Protein AF-A0A7J2M6Y2-F1 (afdb_monomer_lite)

Secondary structure (DSSP, 8-state):
---------------PPP--------------------EEEEEETTEEEEEETT-EE---BTSB--EE--------TT-----------S------SSEEPBBPPP--SS-----------GGGGSSS-SSS--

Structure (mmCIF, N/CA/C/O backbone):
data_AF-A0A7J2M6Y2-F1
#
_entry.id   AF-A0A7J2M6Y2-F1
#
loop_
_atom_site.group_PDB
_atom_site.id
_atom_site.type_symbol
_atom_site.label_atom_id
_atom_site.label_alt_id
_atom_site.label_comp_id
_atom_site.label_asym_id
_atom_site.label_entity_id
_atom_site.label_seq_id
_atom_site.pdbx_PDB_ins_code
_atom_site.Cartn_x
_atom_site.Cartn_y
_atom_site.Cartn_z
_atom_site.occupancy
_atom_site.B_iso_or_equiv
_atom_site.auth_seq_id
_atom_site.auth_comp_id
_atom_site.auth_asym_id
_atom_site.auth_atom_id
_atom_site.pdbx_PDB_model_num
ATOM 1 N N . MET A 1 1 ? -56.646 -1.899 -30.830 1.00 34.09 1 MET A N 1
ATOM 2 C CA . MET A 1 1 ? -55.886 -0.633 -30.746 1.00 34.09 1 MET A CA 1
ATOM 3 C C . MET A 1 1 ? -56.532 0.265 -29.704 1.00 34.09 1 MET A C 1
ATOM 5 O O . MET A 1 1 ? -57.728 0.481 -29.787 1.00 34.09 1 MET A O 1
ATOM 9 N N . LYS A 1 2 ? -55.696 0.769 -28.788 1.00 35.31 2 LYS A N 1
ATOM 10 C CA . LYS A 1 2 ? -55.859 1.962 -27.937 1.00 35.31 2 LYS A CA 1
ATOM 11 C C . LYS A 1 2 ? -56.952 1.942 -26.853 1.00 35.31 2 LYS A C 1
ATOM 13 O O . LYS A 1 2 ? -58.038 2.483 -26.984 1.00 35.31 2 LYS A O 1
ATOM 18 N N . LEU A 1 3 ? -56.513 1.334 -25.754 1.00 28.14 3 LEU A N 1
ATOM 19 C CA . LEU A 1 3 ? -56.784 1.595 -24.343 1.00 28.14 3 LEU A CA 1
ATOM 20 C C . LEU A 1 3 ? -57.121 3.070 -24.020 1.00 28.14 3 LEU A C 1
ATOM 22 O O . LEU A 1 3 ? -56.313 3.959 -24.286 1.00 28.14 3 LEU A O 1
ATOM 26 N N . GLN A 1 4 ? -58.266 3.305 -23.375 1.00 39.88 4 GLN A N 1
ATOM 27 C CA . GLN A 1 4 ? -58.524 4.506 -22.577 1.00 39.88 4 GLN A CA 1
ATOM 28 C C . GLN A 1 4 ? -58.636 4.080 -21.111 1.00 39.88 4 GLN A C 1
ATOM 30 O O . GLN A 1 4 ? -59.573 3.382 -20.732 1.00 39.88 4 GLN A O 1
ATOM 35 N N . VAL A 1 5 ? -57.649 4.466 -20.301 1.00 45.03 5 VAL A N 1
ATOM 36 C CA . VAL A 1 5 ? -57.695 4.337 -18.841 1.00 45.03 5 VAL A CA 1
ATOM 37 C C . VAL A 1 5 ? -58.275 5.636 -18.297 1.00 45.03 5 VAL A C 1
ATOM 39 O O . VAL A 1 5 ? -57.648 6.687 -18.398 1.00 45.03 5 VAL A O 1
ATOM 42 N N . VAL A 1 6 ? -59.479 5.564 -17.737 1.00 39.03 6 VAL A N 1
ATOM 43 C CA . VAL A 1 6 ? -60.025 6.611 -16.870 1.00 39.03 6 VAL A CA 1
ATOM 44 C C . VAL A 1 6 ? -59.687 6.200 -15.440 1.00 39.03 6 VAL A C 1
ATOM 46 O O . VAL A 1 6 ? -60.214 5.215 -14.929 1.00 39.03 6 VAL A O 1
ATOM 49 N N . CYS A 1 7 ? -58.754 6.924 -14.821 1.00 35.31 7 CYS A N 1
ATOM 50 C CA . CYS A 1 7 ? -58.378 6.750 -13.422 1.00 35.31 7 CYS A CA 1
ATOM 51 C C . CYS A 1 7 ? -59.540 7.177 -12.517 1.00 35.31 7 CYS A C 1
ATOM 53 O O . CYS A 1 7 ? -59.753 8.368 -12.296 1.00 35.31 7 CYS A O 1
ATOM 55 N N . VAL A 1 8 ? -60.281 6.209 -11.977 1.00 44.09 8 VAL A N 1
ATOM 56 C CA . VAL A 1 8 ? -61.175 6.447 -10.840 1.00 44.09 8 VAL A CA 1
ATOM 57 C C . VAL A 1 8 ? -60.341 6.326 -9.570 1.00 44.09 8 VAL A C 1
ATOM 59 O O . VAL A 1 8 ? -59.783 5.273 -9.270 1.00 44.09 8 VAL A O 1
ATOM 62 N N . MET A 1 9 ? -60.229 7.443 -8.857 1.00 44.22 9 MET A N 1
ATOM 63 C CA . MET A 1 9 ? -59.549 7.549 -7.573 1.00 44.22 9 MET A CA 1
ATOM 64 C C . MET A 1 9 ? -60.197 6.626 -6.538 1.00 44.22 9 MET A C 1
ATOM 66 O O . MET A 1 9 ? -61.344 6.846 -6.152 1.00 44.22 9 MET A O 1
ATOM 70 N N . LEU A 1 10 ? -59.446 5.644 -6.037 1.00 36.41 10 LEU A N 1
ATOM 71 C CA . LEU A 1 10 ? -59.743 5.017 -4.752 1.00 36.41 10 LEU A CA 1
ATOM 72 C C . LEU A 1 10 ? -58.847 5.650 -3.686 1.00 36.41 10 LEU A C 1
ATOM 74 O O . LEU A 1 10 ? -57.687 5.287 -3.507 1.00 36.41 10 LEU A O 1
ATOM 78 N N . LEU A 1 11 ? -59.428 6.621 -2.981 1.00 41.16 11 LEU A N 1
ATOM 79 C CA . LEU A 1 11 ? -59.019 7.006 -1.637 1.00 41.16 11 LEU A CA 1
ATOM 80 C C . LEU A 1 11 ? -59.188 5.782 -0.730 1.00 41.16 11 LEU A C 1
ATOM 82 O O . LEU A 1 11 ? -60.306 5.457 -0.336 1.00 41.16 11 LEU A O 1
ATOM 86 N N . LEU A 1 12 ? -58.088 5.109 -0.397 1.00 38.66 12 LEU A N 1
ATOM 87 C CA . LEU A 1 12 ? -58.061 4.181 0.728 1.00 38.66 12 LEU A CA 1
ATOM 88 C C . LEU A 1 12 ? -57.308 4.828 1.883 1.00 38.66 12 LEU A C 1
ATOM 90 O O . LEU A 1 12 ? -56.090 4.991 1.883 1.00 38.66 12 LEU A O 1
ATOM 94 N N . VAL A 1 13 ? -58.125 5.242 2.844 1.00 44.78 13 VAL A N 1
ATOM 95 C CA . VAL A 1 13 ? -57.770 5.643 4.198 1.00 44.78 13 VAL A CA 1
ATOM 96 C C . VAL A 1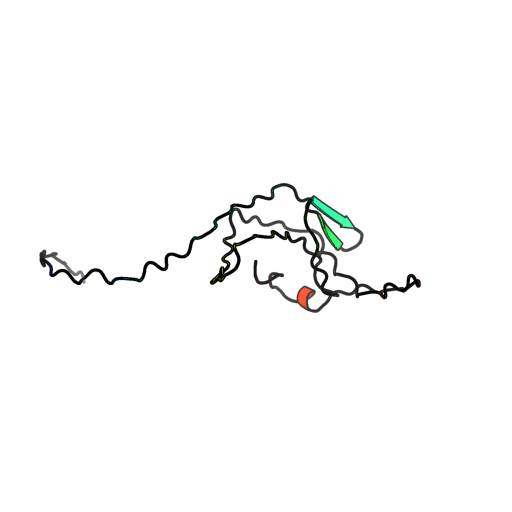 13 ? -57.191 4.422 4.934 1.00 44.78 13 VAL A C 1
ATOM 98 O O . VAL A 1 13 ? -57.573 3.286 4.660 1.00 44.78 13 VAL A O 1
ATOM 101 N N . SER A 1 14 ? -56.233 4.683 5.819 1.00 46.22 14 SER A N 1
ATOM 102 C CA . SER A 1 14 ? -55.277 3.755 6.440 1.00 46.22 14 SER A CA 1
ATOM 103 C C . SER A 1 14 ? -55.871 2.613 7.287 1.00 46.22 14 SER A C 1
ATOM 105 O O . SER A 1 14 ? -57.049 2.609 7.642 1.00 46.22 14 SER A O 1
ATOM 107 N N . PRO A 1 15 ? -55.004 1.680 7.719 1.00 42.06 15 PRO A N 1
ATOM 108 C CA . PRO A 1 15 ? -54.644 1.742 9.132 1.00 42.06 15 PRO A CA 1
ATOM 109 C C . PRO A 1 15 ? -53.131 1.780 9.358 1.00 42.06 15 PRO A C 1
ATOM 111 O O . PRO A 1 15 ? -52.332 1.213 8.617 1.00 42.06 15 PRO A O 1
ATOM 114 N N . VAL A 1 16 ? -52.767 2.492 10.421 1.00 52.88 16 VAL A N 1
ATOM 115 C CA . VAL A 1 16 ? -51.444 2.532 11.042 1.00 52.88 16 VAL A CA 1
ATOM 116 C C . VAL A 1 16 ? -50.903 1.110 11.205 1.00 52.88 16 VAL A C 1
ATOM 118 O O . VAL A 1 16 ? -51.485 0.304 11.928 1.00 52.88 16 VAL A O 1
ATOM 121 N N . VAL A 1 17 ? -49.777 0.815 10.559 1.00 46.31 17 VAL A N 1
ATOM 122 C CA . VAL A 1 17 ? -48.934 -0.330 10.910 1.00 46.31 17 VAL A CA 1
ATOM 123 C C . VAL A 1 17 ? -47.772 0.238 11.708 1.00 46.31 17 VAL A C 1
ATOM 125 O O . VAL A 1 17 ? -47.165 1.229 11.305 1.00 46.31 17 VAL A O 1
ATOM 128 N N . GLY A 1 18 ? -47.584 -0.322 12.902 1.00 38.28 18 GLY A N 1
ATOM 129 C CA . GLY A 1 18 ? -46.779 0.243 13.972 1.00 38.28 18 GLY A CA 1
ATOM 130 C C . GLY A 1 18 ? -45.373 0.641 13.552 1.00 38.28 18 GLY A C 1
ATOM 131 O O . GLY A 1 18 ? -44.773 0.054 12.653 1.00 38.28 18 GLY A O 1
ATOM 132 N N . ILE A 1 19 ? -44.848 1.634 14.267 1.00 38.47 19 ILE A N 1
ATOM 133 C CA . ILE A 1 19 ? -43.417 1.898 14.329 1.00 38.47 19 ILE A CA 1
ATOM 134 C C . ILE A 1 19 ? -42.772 0.561 14.699 1.00 38.47 19 ILE A C 1
ATOM 136 O O . ILE A 1 19 ? -42.903 0.086 15.828 1.00 38.47 19 ILE A O 1
ATOM 140 N N . LEU A 1 20 ? -42.139 -0.089 13.725 1.00 33.38 20 LEU A N 1
ATOM 141 C CA . LEU A 1 20 ? -41.177 -1.126 14.022 1.00 33.38 20 LEU A CA 1
ATOM 142 C C . LEU A 1 20 ? -40.090 -0.389 14.799 1.00 33.38 20 LEU A C 1
ATOM 144 O O . LEU A 1 20 ? -39.443 0.502 14.249 1.00 33.38 20 LEU A O 1
ATOM 148 N N . ASN A 1 21 ? -39.936 -0.709 16.083 1.00 44.78 21 ASN A N 1
ATOM 149 C CA . ASN A 1 21 ? -38.702 -0.429 16.800 1.00 44.78 21 ASN A CA 1
ATOM 150 C C . ASN A 1 21 ? -37.606 -1.195 16.050 1.00 44.78 21 ASN A C 1
ATOM 152 O O . ASN A 1 21 ? -37.281 -2.333 16.386 1.00 44.78 21 ASN A O 1
ATOM 156 N N . VAL A 1 22 ? -37.071 -0.593 14.989 1.00 46.09 22 VAL A N 1
ATOM 157 C CA . VAL A 1 22 ? -35.695 -0.852 14.603 1.00 46.09 22 VAL A CA 1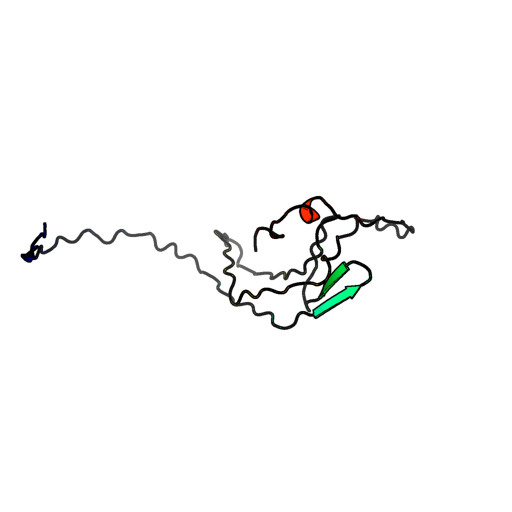
ATOM 158 C C . VAL A 1 22 ? -34.920 -0.457 15.854 1.00 46.09 22 VAL A C 1
ATOM 160 O O . VAL A 1 22 ? -35.090 0.677 16.309 1.00 46.09 22 VAL A O 1
ATOM 163 N N . PRO A 1 23 ? -34.180 -1.376 16.494 1.00 37.16 23 PRO A N 1
ATOM 164 C CA . PRO A 1 23 ? -33.266 -0.970 17.538 1.00 37.16 23 PRO A CA 1
ATOM 165 C C . PRO A 1 23 ? -32.392 0.093 16.890 1.00 37.16 23 PRO A C 1
ATOM 167 O O . PRO A 1 23 ? -31.680 -0.197 15.930 1.00 37.16 23 PRO A O 1
ATOM 170 N N . GLU A 1 24 ? -32.513 1.335 17.345 1.00 45.62 24 GLU A N 1
ATOM 171 C CA . GLU A 1 24 ? -31.479 2.316 17.099 1.00 45.62 24 GLU A CA 1
ATOM 172 C C . GLU A 1 24 ? -30.271 1.730 17.824 1.00 45.62 24 GLU A C 1
ATOM 174 O O . GLU A 1 24 ? -30.158 1.803 19.052 1.00 45.62 24 GLU A O 1
ATOM 179 N N . GLU A 1 25 ? -29.453 0.977 17.082 1.00 47.59 25 GLU A N 1
ATOM 180 C CA . GLU A 1 25 ? -28.156 0.551 17.561 1.00 47.59 25 GLU A CA 1
ATOM 181 C C . GLU A 1 25 ? -27.444 1.874 17.804 1.00 47.59 25 GLU A C 1
ATOM 183 O O . GLU A 1 25 ? -27.033 2.567 16.876 1.00 47.59 25 GLU A O 1
ATOM 188 N N . SER A 1 26 ? -27.422 2.296 19.065 1.00 46.88 26 SER A N 1
ATOM 189 C CA . SER A 1 26 ? -26.791 3.527 19.520 1.00 46.88 26 SER A CA 1
ATOM 190 C C . SER A 1 26 ? -25.269 3.356 19.476 1.00 46.88 26 SER A C 1
ATOM 192 O O . SER A 1 26 ? -24.548 3.597 20.440 1.00 46.88 26 SER A O 1
ATOM 194 N N . GLY A 1 27 ? -24.762 2.889 18.336 1.00 55.09 27 GLY A N 1
ATOM 195 C CA . GLY A 1 27 ? -23.364 2.930 17.981 1.00 55.09 27 GLY A CA 1
ATOM 196 C C . GLY A 1 27 ? -23.001 4.380 17.707 1.00 55.09 27 GLY A C 1
ATOM 197 O O . GLY A 1 27 ? -23.580 5.038 16.845 1.00 55.09 27 GLY A O 1
ATOM 198 N N . ARG A 1 28 ? -22.036 4.914 18.457 1.00 64.00 28 ARG A N 1
ATOM 199 C CA . ARG A 1 28 ? -21.425 6.197 18.097 1.00 64.00 28 ARG A CA 1
ATOM 200 C C . ARG A 1 28 ? -20.625 5.975 16.816 1.00 64.00 28 ARG A C 1
ATOM 202 O O . ARG A 1 28 ? -19.603 5.298 16.856 1.00 64.00 28 ARG A O 1
ATOM 209 N N . ALA A 1 29 ? -21.077 6.548 15.705 1.00 69.56 29 ALA A N 1
ATOM 210 C CA . ALA A 1 29 ? -20.294 6.605 14.478 1.00 69.56 29 ALA A CA 1
ATOM 211 C C . ALA A 1 29 ? -19.239 7.717 14.595 1.00 69.56 29 ALA A C 1
ATOM 213 O O . ALA A 1 29 ? -19.571 8.872 14.869 1.00 69.56 29 ALA A O 1
ATOM 214 N N . ALA A 1 30 ? -17.967 7.370 14.399 1.00 78.69 30 ALA A N 1
ATOM 215 C CA . ALA A 1 30 ? -16.901 8.341 14.182 1.00 78.69 30 ALA A CA 1
ATOM 216 C C . ALA A 1 30 ? -16.730 8.518 12.669 1.00 78.69 30 ALA A C 1
ATOM 218 O O . ALA A 1 30 ? -16.393 7.561 11.979 1.00 78.69 30 ALA A O 1
ATOM 219 N N . VAL A 1 31 ? -16.999 9.722 12.160 1.00 84.56 31 VAL A N 1
ATOM 220 C CA . VAL A 1 31 ? -16.867 10.056 10.735 1.00 84.56 31 VAL A CA 1
ATOM 221 C C . VAL A 1 31 ? -15.758 11.088 10.577 1.00 84.56 31 VAL A C 1
ATOM 223 O O . VAL A 1 31 ? -15.788 12.135 11.223 1.00 84.56 31 VAL A O 1
ATOM 226 N N . GLU A 1 32 ? -14.788 10.799 9.714 1.00 86.38 32 GLU A N 1
ATOM 227 C CA . GLU A 1 32 ? -13.685 11.694 9.359 1.00 86.38 32 GLU A CA 1
ATOM 228 C C . GLU A 1 32 ? -13.564 11.742 7.832 1.00 86.38 32 GLU A C 1
ATOM 230 O O . GLU A 1 32 ? -13.684 10.717 7.166 1.00 86.38 32 GLU A O 1
ATOM 235 N N . ASN A 1 33 ? -13.338 12.936 7.281 1.00 86.12 33 ASN A N 1
ATOM 236 C CA . ASN A 1 33 ? -13.060 13.114 5.858 1.00 86.12 33 ASN A CA 1
ATOM 237 C C . ASN A 1 33 ? -11.551 13.265 5.664 1.00 86.12 33 ASN A C 1
ATOM 239 O O . ASN A 1 33 ? -10.925 14.090 6.331 1.00 86.12 33 ASN A O 1
ATOM 243 N N . LEU A 1 34 ? -10.991 12.496 4.735 1.00 83.69 34 LEU A N 1
ATOM 244 C CA . LEU A 1 34 ? -9.586 12.564 4.345 1.00 83.69 34 LEU A CA 1
ATOM 245 C C . LEU A 1 34 ? -9.504 13.113 2.914 1.00 83.69 34 LEU A C 1
ATOM 247 O O . LEU A 1 34 ? -10.258 12.668 2.051 1.00 83.69 34 LEU A O 1
ATOM 251 N N . SER A 1 35 ? -8.614 14.079 2.672 1.00 83.00 35 SER A N 1
ATOM 252 C CA . SER A 1 35 ? -8.348 14.645 1.339 1.00 83.00 35 SER A CA 1
ATOM 253 C C . SER A 1 35 ? -6.858 14.579 1.051 1.00 83.00 35 SER A C 1
ATOM 255 O O . SER A 1 35 ? -6.048 14.899 1.924 1.00 83.00 35 SER A O 1
ATOM 257 N N . TYR A 1 36 ? -6.514 14.183 -0.172 1.00 76.19 36 TYR A N 1
ATOM 258 C CA . TYR A 1 36 ? -5.139 14.065 -0.643 1.00 76.19 36 TYR A CA 1
ATOM 259 C C . TYR A 1 36 ? -5.060 14.617 -2.060 1.00 76.19 36 TYR A C 1
ATOM 261 O O . TYR A 1 36 ? -5.580 14.011 -2.993 1.00 76.19 36 TYR A O 1
ATOM 269 N N . ASP A 1 37 ? -4.385 15.754 -2.212 1.00 72.00 37 ASP A N 1
ATOM 270 C CA . ASP A 1 37 ? -4.439 16.510 -3.468 1.00 72.00 37 ASP A CA 1
ATOM 271 C C . ASP A 1 37 ? -3.065 16.591 -4.162 1.00 72.00 37 ASP A C 1
ATOM 273 O O . ASP A 1 37 ? -2.971 17.029 -5.305 1.00 72.00 37 ASP A O 1
ATOM 277 N N . ASN A 1 38 ? -1.995 16.135 -3.498 1.00 81.25 38 ASN A N 1
ATOM 278 C CA . ASN A 1 38 ? -0.613 16.316 -3.948 1.00 81.25 38 ASN A CA 1
ATOM 279 C C . ASN A 1 38 ? 0.139 14.983 -4.029 1.00 81.25 38 ASN A C 1
ATOM 281 O O . ASN A 1 38 ? 0.885 14.631 -3.116 1.00 81.25 38 ASN A O 1
ATOM 285 N N . PHE A 1 39 ? -0.033 14.259 -5.134 1.00 90.00 39 PHE A N 1
ATOM 286 C CA . PHE A 1 39 ? 0.858 13.159 -5.505 1.00 90.00 39 PHE A CA 1
ATOM 287 C C . PHE A 1 39 ? 1.717 13.560 -6.710 1.00 90.00 39 PHE A C 1
ATOM 289 O O . PHE A 1 39 ? 1.324 14.404 -7.519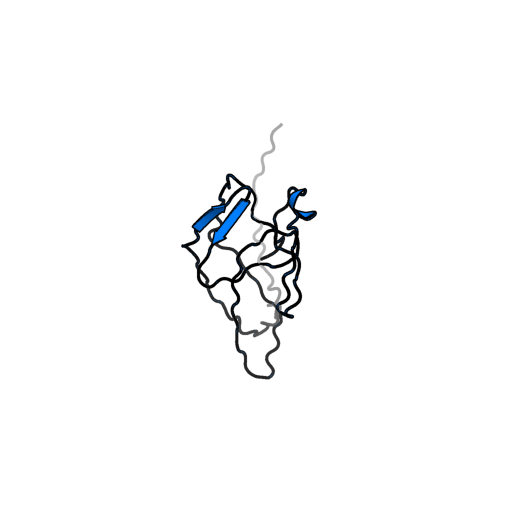 1.00 90.00 39 PHE A O 1
ATOM 296 N N . SER A 1 40 ? 2.880 12.934 -6.853 1.00 92.44 40 SER A N 1
ATOM 297 C CA . SER A 1 40 ? 3.716 13.023 -8.050 1.00 92.44 40 SER A CA 1
ATOM 298 C C . SER A 1 40 ? 3.910 11.645 -8.672 1.00 92.44 40 SER A C 1
ATOM 300 O O . SER A 1 40 ? 3.819 10.612 -8.006 1.00 92.44 40 SER A O 1
ATOM 302 N N . VAL A 1 41 ? 4.159 11.631 -9.980 1.00 94.19 41 VAL A N 1
ATOM 303 C CA . VAL A 1 41 ? 4.577 10.431 -10.705 1.00 94.19 41 VAL A CA 1
ATOM 304 C C . VAL A 1 41 ? 6.035 10.606 -11.082 1.00 94.19 41 VAL A C 1
ATOM 306 O O . VAL A 1 41 ? 6.386 11.545 -11.796 1.00 94.19 41 VAL A O 1
ATOM 309 N N . GLU A 1 42 ? 6.870 9.697 -10.604 1.00 93.31 42 GLU A N 1
ATOM 310 C CA . GLU A 1 42 ? 8.287 9.638 -10.935 1.00 93.31 42 GLU A CA 1
ATOM 311 C C . GLU A 1 42 ? 8.519 8.462 -11.877 1.00 93.31 42 GLU A C 1
ATOM 313 O O . GLU A 1 42 ? 8.116 7.337 -11.593 1.00 93.31 42 GLU A O 1
ATOM 318 N N . GLU A 1 43 ? 9.147 8.710 -13.021 1.00 91.81 43 GLU A N 1
ATOM 319 C CA . GLU A 1 43 ? 9.445 7.667 -13.998 1.00 91.81 43 GLU A CA 1
ATOM 320 C C . GLU A 1 43 ? 10.932 7.303 -13.949 1.00 91.81 43 GLU A C 1
ATOM 322 O O . GLU A 1 43 ? 11.783 8.123 -14.296 1.00 91.81 43 GLU A O 1
ATOM 327 N N . ASP A 1 44 ? 11.246 6.056 -13.589 1.00 83.31 44 ASP A N 1
ATOM 328 C CA . ASP A 1 44 ? 12.614 5.530 -13.538 1.00 83.31 44 ASP A CA 1
ATOM 329 C C . ASP A 1 44 ? 12.742 4.256 -14.387 1.00 83.31 44 ASP A C 1
ATOM 331 O O . ASP A 1 44 ? 12.007 3.277 -14.226 1.00 83.31 44 ASP A O 1
ATOM 335 N N . GLY A 1 45 ? 13.666 4.279 -15.348 1.00 86.88 45 GLY A N 1
ATOM 336 C CA . GLY A 1 45 ? 13.916 3.161 -16.258 1.00 86.88 45 GLY A CA 1
ATOM 337 C C . GLY A 1 45 ? 12.665 2.673 -17.003 1.00 86.88 45 GLY A C 1
ATOM 338 O O . GLY A 1 45 ? 12.155 3.347 -17.892 1.00 86.88 45 GLY A O 1
ATOM 339 N N . ALA A 1 46 ? 12.195 1.469 -16.674 1.00 91.81 46 ALA A N 1
ATOM 340 C CA . ALA A 1 46 ? 11.024 0.844 -17.297 1.00 91.81 46 ALA A CA 1
ATOM 341 C C . ALA A 1 46 ? 9.721 1.027 -16.496 1.00 91.81 46 ALA A C 1
ATOM 343 O O . ALA A 1 46 ? 8.654 0.641 -16.975 1.00 91.81 46 ALA A O 1
ATOM 344 N N . TYR A 1 47 ? 9.796 1.619 -15.302 1.00 96.12 47 TYR A N 1
ATOM 345 C CA . TYR A 1 47 ? 8.684 1.688 -14.360 1.00 96.12 47 TYR A CA 1
ATOM 346 C C . TYR A 1 47 ? 8.370 3.128 -13.939 1.00 96.12 47 TYR A C 1
ATOM 348 O O . TYR A 1 47 ? 9.109 4.071 -14.231 1.00 96.12 47 TYR A O 1
ATOM 356 N N . ALA A 1 48 ? 7.232 3.281 -13.273 1.00 96.06 48 ALA A N 1
ATOM 357 C CA . ALA A 1 48 ? 6.805 4.493 -12.598 1.00 96.06 48 ALA A CA 1
ATOM 358 C C . ALA A 1 48 ? 6.609 4.237 -11.096 1.00 96.06 48 ALA A C 1
ATOM 360 O O . ALA A 1 48 ? 6.273 3.126 -10.675 1.00 96.06 48 ALA A O 1
ATOM 361 N N . THR A 1 49 ? 6.759 5.289 -10.304 1.00 95.00 49 THR A N 1
ATOM 362 C CA . THR A 1 49 ? 6.509 5.319 -8.864 1.00 95.00 49 THR A CA 1
ATOM 363 C C . THR A 1 49 ? 5.530 6.447 -8.572 1.00 95.00 49 THR A C 1
ATOM 365 O O . THR A 1 49 ? 5.685 7.557 -9.080 1.00 95.00 49 THR A O 1
ATOM 368 N N . ILE A 1 50 ? 4.506 6.165 -7.766 1.00 93.94 50 ILE A N 1
ATOM 369 C CA . ILE A 1 50 ? 3.555 7.177 -7.298 1.00 93.94 50 ILE A CA 1
ATOM 370 C C . ILE A 1 50 ? 4.012 7.644 -5.922 1.00 93.94 50 ILE A C 1
ATOM 372 O O . ILE A 1 50 ? 3.919 6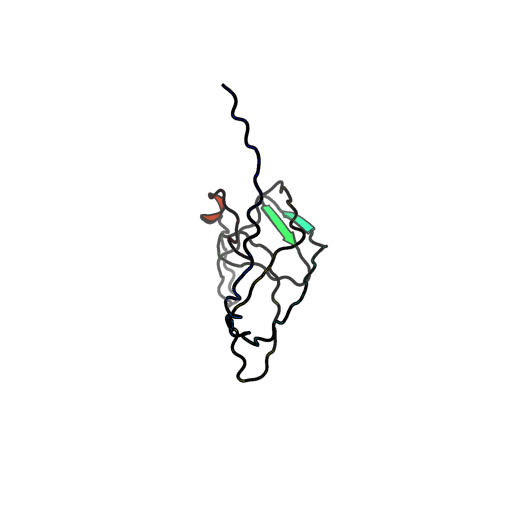.876 -4.969 1.00 93.94 50 ILE A O 1
ATOM 376 N N . ALA A 1 51 ? 4.496 8.876 -5.813 1.00 91.38 51 ALA A N 1
ATOM 377 C CA . ALA A 1 51 ? 4.936 9.437 -4.545 1.00 91.38 51 ALA A CA 1
ATOM 378 C C . ALA A 1 51 ? 3.833 10.300 -3.924 1.00 91.38 51 ALA A C 1
ATOM 380 O O . ALA A 1 51 ? 3.268 11.183 -4.569 1.00 91.38 51 ALA A O 1
ATOM 381 N N . LEU A 1 52 ? 3.531 10.034 -2.653 1.00 90.50 52 LEU A N 1
ATOM 382 C CA . LEU A 1 52 ? 2.560 10.781 -1.859 1.00 90.50 52 LEU A CA 1
ATOM 383 C C . LEU A 1 52 ? 3.134 11.014 -0.459 1.00 90.50 52 LEU A C 1
ATOM 385 O O . LEU A 1 52 ? 3.588 10.078 0.205 1.00 90.50 52 LEU A O 1
ATOM 389 N N . GLU A 1 53 ? 3.139 12.270 -0.017 1.00 87.94 53 GLU A N 1
ATOM 390 C CA . GLU A 1 53 ? 3.686 12.644 1.287 1.00 87.94 53 GLU A CA 1
ATOM 391 C C . GLU A 1 53 ? 2.894 11.992 2.434 1.00 87.94 53 GLU A C 1
ATOM 393 O O . GLU A 1 53 ? 1.670 11.869 2.387 1.00 87.94 53 GLU A O 1
ATOM 398 N N . GLY A 1 54 ? 3.600 11.548 3.478 1.00 86.56 54 GLY A N 1
ATOM 399 C CA . GLY A 1 54 ? 2.982 10.943 4.662 1.00 86.56 54 GLY A CA 1
ATOM 400 C C . GLY A 1 54 ? 2.410 9.537 4.448 1.00 86.56 54 GLY A C 1
ATOM 401 O O . GLY A 1 54 ? 1.749 9.014 5.346 1.00 86.56 54 GLY A O 1
ATOM 402 N N . CYS A 1 55 ? 2.664 8.915 3.293 1.00 90.44 55 CYS A N 1
ATOM 403 C CA . CYS A 1 55 ? 2.238 7.552 2.989 1.00 90.44 55 CYS A CA 1
ATOM 404 C C . CYS A 1 55 ? 3.374 6.534 3.139 1.00 90.44 55 CYS A C 1
ATOM 406 O O . CYS A 1 55 ? 4.560 6.853 3.063 1.00 90.44 55 CYS A O 1
ATOM 408 N N . THR A 1 56 ? 2.982 5.282 3.359 1.00 92.31 56 THR A N 1
ATOM 409 C CA . THR A 1 56 ? 3.853 4.098 3.259 1.00 92.31 56 THR A CA 1
ATOM 410 C C . THR A 1 56 ? 3.507 3.346 1.971 1.00 92.31 56 THR A C 1
ATOM 412 O O . THR A 1 56 ? 2.534 3.695 1.316 1.00 92.31 56 THR A O 1
ATOM 415 N N . TYR A 1 57 ? 4.276 2.330 1.577 1.00 93.25 57 TYR A N 1
ATOM 416 C CA . TYR A 1 57 ? 4.070 1.599 0.324 1.00 93.25 57 TYR A CA 1
ATOM 417 C C . TYR A 1 57 ? 3.725 0.136 0.556 1.00 93.25 57 TYR A C 1
ATOM 419 O O . TYR A 1 57 ? 4.256 -0.514 1.459 1.00 93.25 57 TYR A O 1
ATOM 427 N N . MET A 1 58 ? 2.840 -0.403 -0.280 1.00 92.94 58 MET A N 1
ATOM 428 C CA . MET A 1 58 ? 2.517 -1.825 -0.265 1.00 92.94 58 MET A CA 1
ATOM 429 C C . MET A 1 58 ? 3.750 -2.648 -0.669 1.00 92.94 58 MET A C 1
ATOM 431 O O . MET A 1 58 ? 4.207 -2.582 -1.807 1.00 92.94 58 MET A O 1
ATOM 435 N N . HIS A 1 59 ? 4.262 -3.462 0.256 1.00 91.88 59 HIS A N 1
ATOM 436 C CA . HIS A 1 59 ? 5.462 -4.285 0.058 1.00 91.88 59 HIS A CA 1
ATOM 437 C C . HIS A 1 59 ? 5.133 -5.779 -0.011 1.00 91.88 59 HIS A C 1
ATOM 439 O O . HIS A 1 59 ? 5.563 -6.574 0.825 1.00 91.88 59 HIS A O 1
ATOM 445 N N . ARG A 1 60 ? 4.354 -6.176 -1.020 1.00 94.62 60 ARG A N 1
ATOM 446 C CA . ARG A 1 60 ? 4.188 -7.591 -1.375 1.00 94.62 60 ARG A CA 1
ATOM 447 C C . ARG A 1 60 ? 5.074 -7.894 -2.577 1.00 94.62 60 ARG A C 1
ATOM 449 O O . ARG A 1 60 ? 4.876 -7.294 -3.625 1.00 94.62 60 ARG A O 1
ATOM 456 N N . GLU A 1 61 ? 6.030 -8.806 -2.414 1.00 95.81 61 GLU A N 1
ATOM 457 C CA . GLU A 1 61 ? 7.006 -9.168 -3.452 1.00 95.81 61 GLU A CA 1
ATOM 458 C C . GLU A 1 61 ? 6.343 -9.388 -4.817 1.00 95.81 61 GLU A C 1
ATOM 460 O O . GLU A 1 61 ? 5.413 -10.184 -4.950 1.00 95.81 61 GLU A O 1
ATOM 465 N N . GLY A 1 62 ? 6.829 -8.663 -5.822 1.00 96.19 62 GLY A N 1
ATOM 466 C CA . GLY A 1 62 ? 6.348 -8.726 -7.196 1.00 96.19 62 GLY A CA 1
ATOM 467 C C . GLY A 1 62 ? 4.995 -8.064 -7.459 1.00 96.19 62 GLY A C 1
ATOM 468 O O . GLY A 1 62 ? 4.512 -8.114 -8.585 1.00 96.19 62 GLY A O 1
ATOM 469 N N . PHE A 1 63 ? 4.368 -7.425 -6.473 1.00 96.88 63 PHE A N 1
ATOM 470 C CA . PHE A 1 63 ? 3.145 -6.640 -6.668 1.00 96.88 63 PHE A CA 1
ATOM 471 C C . PHE A 1 63 ? 3.479 -5.145 -6.804 1.00 96.88 63 PHE A C 1
ATOM 473 O O . PHE A 1 63 ? 4.519 -4.719 -6.295 1.00 96.88 63 PHE A O 1
ATOM 480 N N . PRO A 1 64 ? 2.616 -4.339 -7.454 1.00 96.31 64 PRO A N 1
ATOM 481 C CA . PRO A 1 64 ? 2.801 -2.897 -7.562 1.00 96.31 64 PRO A CA 1
ATOM 482 C C . PRO A 1 64 ? 2.984 -2.226 -6.200 1.00 96.31 64 PRO A C 1
ATOM 484 O O . PRO A 1 64 ? 2.162 -2.403 -5.296 1.00 96.31 64 PRO A O 1
ATOM 487 N N . MET A 1 65 ? 4.037 -1.418 -6.072 1.00 95.44 65 MET A N 1
ATOM 488 C CA . MET A 1 65 ? 4.268 -0.577 -4.897 1.00 95.44 65 MET A CA 1
ATOM 489 C C . MET A 1 65 ? 3.372 0.658 -4.953 1.00 95.44 65 MET A C 1
ATOM 491 O O . MET A 1 65 ? 3.764 1.716 -5.443 1.00 95.44 65 MET A O 1
ATOM 495 N N . LEU A 1 66 ? 2.147 0.511 -4.457 1.00 94.44 66 LEU A N 1
ATOM 496 C CA . LEU A 1 66 ? 1.210 1.619 -4.312 1.00 94.44 66 LEU A CA 1
ATOM 497 C C . LEU A 1 66 ? 1.350 2.279 -2.937 1.00 94.44 66 LEU A C 1
ATOM 499 O O . LEU A 1 66 ? 1.503 1.562 -1.940 1.00 94.44 66 LEU A O 1
ATOM 503 N N . PRO A 1 67 ? 1.290 3.620 -2.863 1.00 93.62 67 PRO A N 1
ATOM 504 C CA . PRO A 1 67 ? 1.231 4.312 -1.590 1.00 93.62 67 PRO A CA 1
ATOM 505 C C . PRO A 1 67 ? -0.109 4.039 -0.894 1.00 93.62 67 PRO A C 1
ATOM 507 O O . PRO A 1 67 ? -1.157 3.977 -1.534 1.00 93.62 67 PRO A O 1
ATOM 510 N N . TYR A 1 68 ? -0.074 3.910 0.427 1.00 91.31 68 TYR A N 1
ATOM 511 C CA . TYR A 1 68 ? -1.241 3.837 1.295 1.00 91.31 68 TYR A CA 1
ATOM 512 C C . TYR A 1 68 ? -1.025 4.686 2.550 1.00 91.31 68 TYR A C 1
ATOM 514 O O . TYR A 1 68 ? 0.103 4.898 3.012 1.00 91.31 68 TYR A O 1
ATOM 522 N N . TYR A 1 69 ? -2.130 5.158 3.118 1.00 88.56 69 TYR A N 1
ATOM 523 C CA . TYR A 1 69 ? -2.139 5.951 4.337 1.00 88.56 69 TYR A CA 1
ATOM 524 C C . TYR A 1 69 ? -2.664 5.128 5.513 1.00 88.56 69 TYR A C 1
ATOM 526 O O . TYR A 1 69 ? -3.654 4.412 5.385 1.00 88.56 69 TYR A O 1
ATOM 534 N N . THR A 1 70 ? -2.028 5.270 6.677 1.00 89.75 70 THR A N 1
ATOM 535 C CA . THR A 1 70 ? -2.477 4.630 7.919 1.00 89.75 70 THR A CA 1
ATOM 536 C C . THR A 1 70 ? -2.935 5.687 8.910 1.00 89.75 70 THR A C 1
ATOM 538 O O . THR A 1 70 ? -2.164 6.570 9.289 1.00 89.75 70 THR A O 1
ATOM 541 N N . LYS A 1 71 ? -4.167 5.542 9.404 1.00 88.06 71 LYS A N 1
ATOM 542 C CA . LYS A 1 71 ? -4.709 6.333 10.510 1.00 88.06 71 LYS A CA 1
ATOM 543 C C . LYS A 1 71 ? -4.988 5.438 11.708 1.00 88.06 71 LYS A C 1
ATOM 545 O O . LYS A 1 71 ? -5.647 4.411 11.580 1.00 88.06 71 LYS A O 1
ATOM 550 N N . THR A 1 72 ? -4.538 5.865 12.882 1.00 90.69 72 THR A N 1
ATOM 551 C CA . THR A 1 72 ? -4.842 5.186 14.145 1.00 90.69 72 THR A CA 1
ATOM 552 C C . THR A 1 72 ? -5.948 5.930 14.881 1.00 90.69 72 THR A C 1
ATOM 554 O O . THR A 1 72 ? -5.805 7.116 15.181 1.00 90.69 72 THR A O 1
ATOM 557 N N . TYR A 1 73 ? -7.021 5.217 15.216 1.00 90.44 73 TYR A N 1
ATOM 558 C CA . TYR A 1 73 ? -8.102 5.705 16.069 1.00 90.44 73 TYR A CA 1
ATOM 559 C C . TYR A 1 73 ? -7.981 5.099 17.467 1.00 90.44 73 TYR A C 1
ATOM 561 O O . TYR A 1 73 ? -7.831 3.887 17.616 1.00 90.44 73 TYR A O 1
ATOM 569 N N . THR A 1 74 ? -8.067 5.939 18.497 1.00 90.62 74 THR A N 1
ATOM 570 C CA . THR A 1 74 ? -8.005 5.503 19.897 1.00 90.62 74 THR A CA 1
ATOM 571 C C . THR A 1 74 ? -9.396 5.546 20.506 1.00 90.62 74 THR A C 1
ATOM 573 O O . THR A 1 74 ? -10.019 6.605 20.567 1.00 90.62 74 THR A O 1
ATOM 576 N N . PHE A 1 75 ? -9.859 4.405 21.010 1.00 90.94 75 PHE A N 1
ATOM 577 C CA . PHE A 1 75 ? -11.149 4.278 21.681 1.00 90.94 75 PHE A CA 1
ATOM 578 C C . PHE A 1 75 ? -10.969 3.907 23.159 1.00 90.94 75 PHE A C 1
ATOM 580 O O . PHE A 1 75 ? -9.972 3.271 23.513 1.00 90.94 75 PHE A O 1
ATOM 587 N N . PRO A 1 76 ? -11.920 4.270 24.040 1.00 93.81 76 PRO A N 1
ATOM 588 C CA . PRO A 1 76 ? -11.904 3.823 25.427 1.00 93.81 76 PRO A CA 1
ATOM 589 C C . PRO A 1 76 ? -11.899 2.296 25.541 1.00 93.81 76 PRO A C 1
ATOM 591 O O . PRO A 1 76 ? -12.487 1.591 24.713 1.00 93.81 76 PRO A O 1
ATOM 594 N N . ALA A 1 77 ? -11.288 1.787 26.610 1.00 92.50 77 ALA A N 1
ATOM 595 C CA . ALA A 1 77 ? -11.314 0.364 26.925 1.00 92.50 77 ALA A CA 1
ATOM 596 C C . ALA A 1 77 ? -12.763 -0.152 27.015 1.00 92.50 77 ALA A C 1
ATOM 598 O O . ALA A 1 77 ? -13.629 0.500 27.596 1.00 92.50 77 ALA A O 1
ATOM 599 N N . GLY A 1 78 ? -13.018 -1.323 26.428 1.00 93.00 78 GLY A N 1
ATOM 600 C CA . GLY A 1 78 ? -14.360 -1.909 26.332 1.00 93.00 78 GLY A CA 1
ATOM 601 C C . GLY A 1 78 ? -15.152 -1.509 25.081 1.00 93.00 78 GLY A C 1
ATOM 602 O O . GLY A 1 78 ? -16.239 -2.041 24.871 1.00 93.00 78 GLY A O 1
ATOM 603 N N . THR A 1 79 ? -14.620 -0.630 24.223 1.00 91.62 79 THR A N 1
ATOM 604 C CA . THR A 1 79 ? -15.228 -0.340 22.913 1.00 91.62 79 THR A CA 1
ATOM 605 C C . THR A 1 79 ? -15.096 -1.547 21.987 1.00 91.62 79 THR A C 1
ATOM 607 O O . THR A 1 79 ? -14.007 -2.099 21.832 1.00 91.62 79 THR A O 1
ATOM 610 N N . LYS A 1 80 ? -16.197 -1.930 21.335 1.00 92.56 80 LYS A N 1
ATOM 611 C CA . LYS A 1 80 ? -16.212 -2.938 20.274 1.00 92.56 80 LYS A CA 1
ATOM 612 C C . LYS A 1 80 ? -16.461 -2.254 18.933 1.00 92.56 80 LYS A C 1
ATOM 614 O O . LYS A 1 80 ? -17.462 -1.562 18.776 1.00 92.56 80 LYS A O 1
ATOM 619 N N . ILE A 1 81 ? -15.555 -2.461 17.983 1.00 91.69 81 ILE A N 1
ATOM 620 C CA . ILE A 1 81 ? -15.705 -1.978 16.608 1.00 91.69 81 ILE A CA 1
ATOM 621 C C . ILE A 1 81 ? -16.557 -3.003 15.861 1.00 91.69 81 ILE A C 1
ATOM 623 O O . ILE A 1 81 ? -16.177 -4.171 15.780 1.00 91.69 81 ILE A O 1
ATOM 627 N N . GLN A 1 82 ? -17.728 -2.579 15.391 1.00 93.19 82 GLN A N 1
ATOM 628 C CA . GLN A 1 82 ? -18.664 -3.446 14.671 1.00 93.19 82 GLN A CA 1
ATOM 629 C C . GLN A 1 82 ? -18.355 -3.471 13.173 1.00 93.19 82 GLN A C 1
ATOM 631 O O . GLN A 1 82 ? -18.429 -4.533 12.565 1.00 93.19 82 GLN A O 1
ATOM 636 N N . ASP A 1 83 ? -17.983 -2.320 12.611 1.00 91.50 83 ASP A N 1
ATOM 637 C CA . ASP A 1 83 ? -17.680 -2.158 11.194 1.00 91.50 83 ASP A CA 1
ATOM 638 C C . ASP A 1 83 ? -16.726 -0.974 10.959 1.00 91.50 83 ASP A C 1
ATOM 640 O O . ASP A 1 83 ? -16.640 -0.060 11.789 1.00 91.50 83 ASP A O 1
ATOM 644 N N . VAL A 1 84 ? -16.020 -1.003 9.827 1.00 89.62 84 VAL A N 1
ATOM 645 C CA . VAL A 1 84 ? -15.253 0.123 9.285 1.00 89.62 84 VAL A CA 1
ATOM 646 C C . VAL A 1 84 ? -15.601 0.241 7.806 1.00 89.62 84 VAL A C 1
ATOM 648 O O . VAL A 1 84 ? -15.200 -0.593 7.002 1.00 89.62 84 VAL A O 1
ATOM 651 N N . THR A 1 85 ? -16.322 1.300 7.447 1.00 90.31 85 THR A N 1
ATOM 652 C CA . THR A 1 85 ? -16.696 1.579 6.058 1.00 90.31 85 THR A CA 1
ATOM 653 C C . THR A 1 85 ? -15.874 2.748 5.520 1.00 90.31 85 THR A C 1
ATOM 655 O O . THR A 1 85 ? -15.890 3.841 6.091 1.00 90.31 85 THR A O 1
ATOM 658 N N . VAL A 1 86 ? -15.207 2.540 4.383 1.00 88.38 86 VAL A N 1
ATOM 659 C CA . VAL A 1 86 ? -14.534 3.595 3.613 1.00 88.38 86 VAL A CA 1
ATOM 660 C C . VAL A 1 86 ? -15.388 3.931 2.397 1.00 88.38 86 VAL A C 1
ATOM 662 O O . VAL A 1 86 ? -15.706 3.063 1.587 1.00 88.38 86 VAL A O 1
ATOM 665 N N . ILE A 1 87 ? -15.774 5.201 2.262 1.00 90.19 87 ILE A N 1
ATOM 666 C CA . ILE A 1 87 ? -16.563 5.676 1.122 1.00 90.19 87 ILE A CA 1
ATOM 667 C C . ILE A 1 87 ? -15.659 6.557 0.255 1.00 90.19 87 ILE A C 1
ATOM 669 O O . ILE A 1 87 ? -15.379 7.690 0.657 1.00 90.19 87 ILE A O 1
ATOM 673 N N . PRO A 1 88 ? -15.202 6.090 -0.922 1.00 88.62 88 PRO A N 1
ATOM 674 C CA . PRO A 1 88 ? -14.361 6.900 -1.791 1.00 88.62 88 PRO A CA 1
ATOM 675 C C . PRO A 1 88 ? -15.147 8.105 -2.321 1.00 88.62 88 PRO A C 1
ATOM 677 O O . PRO A 1 88 ? -16.281 7.979 -2.786 1.00 88.62 88 PRO A O 1
ATOM 680 N N . GLN A 1 89 ? -14.532 9.283 -2.256 1.00 89.38 89 GLN A N 1
ATOM 681 C CA . GLN A 1 89 ? -15.072 10.543 -2.767 1.00 89.38 89 GLN A CA 1
ATOM 682 C C . GLN A 1 89 ? -14.049 11.171 -3.715 1.00 89.38 89 GLN A C 1
ATOM 684 O O . GLN A 1 89 ? -12.849 11.055 -3.488 1.00 89.38 89 GLN A O 1
ATOM 689 N N . GLY A 1 90 ? -14.509 11.835 -4.779 1.00 86.62 90 GLY A N 1
ATOM 690 C CA . GLY A 1 90 ? -13.612 12.562 -5.689 1.00 86.62 90 GLY A CA 1
ATOM 691 C C . GLY A 1 90 ? -12.631 11.677 -6.471 1.00 86.62 90 GLY A C 1
ATOM 692 O O . GLY A 1 90 ? -11.508 12.097 -6.730 1.00 86.62 90 GLY A O 1
ATOM 693 N N . VAL A 1 91 ? -13.033 10.457 -6.847 1.00 87.88 91 VAL A N 1
ATOM 694 C CA . VAL A 1 91 ? -12.176 9.526 -7.602 1.00 87.88 91 VAL A CA 1
ATOM 695 C C . VAL A 1 91 ? -11.799 10.122 -8.960 1.00 87.88 91 VAL A C 1
ATOM 697 O O . VAL A 1 91 ? -12.664 10.525 -9.739 1.00 87.88 91 VAL A O 1
ATOM 700 N N . THR A 1 92 ? -10.500 10.140 -9.256 1.00 88.31 92 THR A N 1
ATOM 701 C CA . THR A 1 92 ? -9.954 10.567 -10.548 1.00 88.31 92 THR A CA 1
ATOM 702 C C . THR A 1 92 ? -9.187 9.428 -11.211 1.00 88.31 92 THR A C 1
ATOM 704 O O . THR A 1 92 ? -8.719 8.501 -10.552 1.00 88.31 92 THR A O 1
ATOM 707 N N . HIS A 1 93 ? -9.075 9.486 -12.539 1.00 89.81 93 HIS A N 1
ATOM 708 C CA . HIS A 1 93 ? -8.338 8.502 -13.324 1.00 89.81 93 HIS A CA 1
ATOM 709 C C . HIS A 1 93 ? -7.093 9.143 -13.925 1.00 89.81 93 HIS A C 1
ATOM 711 O O . HIS A 1 93 ? -7.178 10.163 -14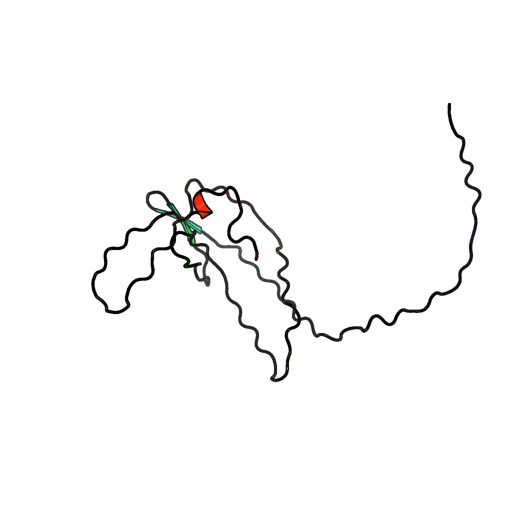.610 1.00 89.81 93 HIS A O 1
ATOM 717 N N . LEU A 1 94 ? -5.950 8.500 -13.711 1.00 89.75 94 LEU A N 1
ATOM 718 C CA . LEU A 1 94 ? -4.677 8.875 -14.305 1.00 89.75 94 LEU A CA 1
ATOM 719 C C . LEU A 1 94 ? -4.194 7.752 -15.221 1.00 89.75 94 LEU A C 1
ATOM 721 O O . LEU A 1 94 ? -4.134 6.594 -14.814 1.00 89.75 94 LEU A O 1
ATOM 725 N N . THR A 1 95 ? -3.830 8.097 -16.454 1.00 92.06 95 THR A N 1
ATOM 726 C CA . THR A 1 95 ? -3.170 7.159 -17.372 1.00 92.06 95 THR A CA 1
ATOM 727 C C . THR A 1 95 ? -1.661 7.308 -17.234 1.00 92.06 95 THR A C 1
ATOM 729 O O . THR A 1 95 ? -1.134 8.403 -17.420 1.00 92.06 95 THR A O 1
ATOM 732 N N . LEU A 1 96 ? -0.973 6.213 -16.919 1.00 92.62 96 LEU A N 1
ATOM 733 C CA . LEU A 1 96 ? 0.484 6.173 -16.794 1.00 92.62 96 LEU A CA 1
ATOM 734 C C . LEU A 1 96 ? 1.126 5.720 -18.109 1.00 92.62 96 LEU A C 1
ATOM 736 O O . LEU A 1 96 ? 0.585 4.863 -18.808 1.00 92.62 96 LEU A O 1
ATOM 740 N N . SER A 1 97 ? 2.298 6.270 -18.430 1.00 93.12 97 SER A N 1
ATOM 741 C CA . SER A 1 97 ? 3.077 5.857 -19.606 1.00 93.12 97 SER A CA 1
ATOM 742 C C . SER A 1 97 ? 3.815 4.524 -19.386 1.00 93.12 97 SER A C 1
ATOM 744 O O . SER A 1 97 ? 4.123 3.807 -20.339 1.00 93.12 97 SER A O 1
ATOM 746 N N . ARG A 1 98 ? 4.076 4.183 -18.115 1.00 94.75 98 ARG A N 1
ATOM 747 C CA . ARG A 1 98 ? 4.790 2.987 -17.654 1.00 94.75 98 ARG A CA 1
ATOM 748 C C . ARG A 1 98 ? 4.001 2.275 -16.563 1.00 94.75 98 ARG A C 1
ATOM 750 O O . ARG A 1 98 ? 3.153 2.863 -15.894 1.00 94.75 98 ARG A O 1
ATOM 757 N N . LYS A 1 99 ? 4.317 0.998 -16.361 1.00 95.44 99 LYS A N 1
ATOM 758 C CA . LYS A 1 99 ? 3.783 0.208 -15.249 1.00 95.44 99 LYS A CA 1
ATOM 759 C C . LYS A 1 99 ? 4.358 0.697 -13.920 1.00 95.44 99 LYS A C 1
ATOM 761 O O . LYS A 1 99 ? 5.496 1.152 -13.872 1.00 95.44 99 LYS A O 1
ATOM 766 N N . ILE A 1 100 ? 3.605 0.535 -12.838 1.00 95.88 100 ILE A N 1
ATOM 767 C CA . ILE A 1 100 ? 4.099 0.825 -11.486 1.00 95.88 100 ILE A CA 1
ATOM 768 C C . ILE A 1 100 ? 5.177 -0.195 -11.104 1.00 95.88 100 ILE A C 1
ATOM 770 O O . ILE A 1 100 ? 5.051 -1.367 -11.456 1.00 95.88 100 ILE A O 1
ATOM 774 N N . ALA A 1 101 ? 6.230 0.231 -10.408 1.00 96.06 101 ALA A N 1
ATOM 775 C CA . ALA A 1 101 ? 7.336 -0.640 -10.017 1.00 96.06 101 ALA A CA 1
ATOM 776 C C . ALA A 1 101 ? 6.887 -1.789 -9.081 1.00 96.06 101 ALA A C 1
ATOM 778 O O . ALA A 1 101 ? 6.140 -1.540 -8.126 1.00 96.06 101 ALA A O 1
ATOM 779 N N . PRO A 1 102 ? 7.335 -3.038 -9.323 1.00 96.69 102 PRO A N 1
ATOM 780 C CA . PRO A 1 102 ? 7.068 -4.161 -8.427 1.00 96.69 102 PRO A CA 1
ATOM 781 C C . PRO A 1 102 ? 7.899 -4.074 -7.143 1.00 96.69 102 PRO A C 1
ATOM 783 O O . PRO A 1 102 ? 9.041 -3.612 -7.158 1.00 96.69 102 PRO A O 1
ATOM 786 N N . ALA A 1 103 ? 7.352 -4.563 -6.029 1.00 95.81 103 ALA A N 1
ATOM 787 C CA . ALA A 1 103 ? 8.087 -4.604 -4.771 1.00 95.81 103 ALA A CA 1
ATOM 788 C C . ALA A 1 103 ? 9.203 -5.668 -4.808 1.00 95.81 103 ALA A C 1
ATOM 790 O O . ALA A 1 103 ? 8.962 -6.788 -5.278 1.00 95.81 103 ALA A O 1
ATOM 791 N N . PRO A 1 104 ? 10.405 -5.364 -4.285 1.00 93.62 104 PRO A N 1
ATOM 792 C CA . PRO A 1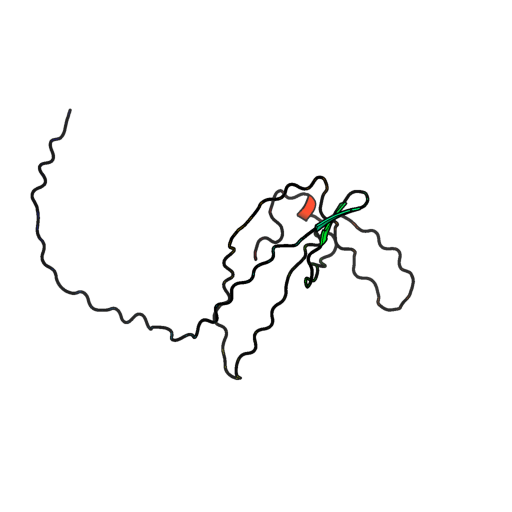 104 ? 11.488 -6.336 -4.185 1.00 93.62 104 PRO A CA 1
ATOM 793 C C . PRO A 1 104 ? 11.169 -7.443 -3.162 1.00 93.62 104 PRO A C 1
ATOM 795 O O . PRO A 1 104 ? 10.338 -7.239 -2.270 1.00 93.62 104 PRO A O 1
ATOM 798 N N . PRO A 1 105 ? 11.846 -8.603 -3.249 1.00 93.69 105 PRO A N 1
ATOM 799 C CA . PRO A 1 105 ? 11.789 -9.621 -2.205 1.00 93.69 105 PRO A CA 1
ATOM 800 C C . PRO A 1 105 ? 12.360 -9.094 -0.884 1.00 93.69 105 PRO A C 1
ATOM 802 O O . PRO A 1 105 ? 13.229 -8.217 -0.859 1.00 93.69 105 PRO A O 1
ATOM 805 N N . ALA A 1 106 ? 11.904 -9.671 0.229 1.00 91.25 106 ALA A N 1
ATOM 806 C CA . ALA A 1 106 ? 12.464 -9.367 1.540 1.00 91.25 106 ALA A CA 1
ATOM 807 C C . ALA A 1 106 ? 13.938 -9.799 1.612 1.00 91.25 106 ALA A C 1
ATOM 809 O O . ALA A 1 106 ? 14.299 -10.904 1.205 1.00 91.25 106 ALA A O 1
ATOM 810 N N . VAL A 1 107 ? 14.786 -8.939 2.176 1.00 91.06 107 VAL A N 1
ATOM 811 C CA . VAL A 1 107 ? 16.216 -9.214 2.362 1.00 91.06 107 VAL A CA 1
ATOM 812 C C . VAL A 1 107 ? 16.553 -9.434 3.837 1.00 91.06 107 VAL A C 1
ATOM 814 O O . VAL A 1 107 ? 15.937 -8.812 4.708 1.00 91.06 107 VAL A O 1
ATOM 817 N N . PRO A 1 108 ? 17.535 -10.297 4.159 1.00 90.19 108 PRO A N 1
ATOM 818 C CA . PRO A 1 108 ? 18.021 -10.442 5.525 1.00 90.19 108 PRO A CA 1
ATOM 819 C C . PRO A 1 108 ? 18.571 -9.120 6.078 1.00 90.19 108 PRO A C 1
ATOM 821 O O . PRO A 1 108 ? 19.359 -8.440 5.427 1.00 90.19 108 PRO A O 1
ATOM 824 N N . LEU A 1 109 ? 18.245 -8.800 7.331 1.00 90.88 109 LEU A N 1
ATOM 825 C CA . LEU A 1 109 ? 18.752 -7.608 8.033 1.00 90.88 109 LEU A CA 1
ATOM 826 C C . LEU A 1 109 ? 20.189 -7.775 8.566 1.00 90.88 109 LEU A C 1
ATOM 828 O O . LEU A 1 109 ? 20.638 -7.020 9.423 1.00 90.88 109 LEU A O 1
ATOM 832 N N . ASN A 1 110 ? 20.930 -8.776 8.087 1.00 93.62 110 ASN A N 1
ATOM 833 C CA . ASN A 1 110 ? 22.263 -9.127 8.585 1.00 93.62 110 ASN A CA 1
ATOM 834 C C . ASN A 1 110 ? 23.395 -8.264 7.992 1.00 93.62 110 ASN A C 1
ATOM 836 O O . ASN A 1 110 ? 24.566 -8.605 8.165 1.00 93.62 110 ASN A O 1
ATOM 840 N N . MET A 1 111 ? 23.052 -7.176 7.290 1.00 85.38 111 MET A N 1
ATOM 841 C CA . MET A 1 111 ? 23.986 -6.230 6.663 1.00 85.38 111 MET A CA 1
ATOM 842 C C . MET A 1 111 ? 24.954 -6.875 5.657 1.00 85.38 111 MET A C 1
ATOM 844 O O . MET A 1 111 ? 25.971 -6.278 5.305 1.00 85.38 111 MET A O 1
ATOM 848 N N . GLN A 1 112 ? 24.659 -8.091 5.189 1.00 91.00 112 GLN A N 1
ATOM 849 C CA . GLN A 1 112 ? 25.419 -8.726 4.121 1.00 91.00 112 GLN A CA 1
ATOM 850 C C . GLN A 1 112 ? 24.883 -8.255 2.767 1.00 91.00 112 GLN A C 1
ATOM 852 O O . GLN A 1 112 ? 23.666 -8.148 2.599 1.00 91.00 112 GLN A O 1
ATOM 857 N N . PRO A 1 113 ? 25.760 -7.986 1.787 1.00 84.81 113 PRO A N 1
ATOM 858 C CA . PRO A 1 113 ? 25.315 -7.645 0.448 1.00 84.81 113 PRO A CA 1
ATOM 859 C C . PRO A 1 113 ? 24.571 -8.838 -0.159 1.00 84.81 113 PRO A C 1
ATOM 861 O O . PRO A 1 113 ? 25.124 -9.928 -0.304 1.00 84.81 113 PRO A O 1
ATOM 864 N N . VAL A 1 114 ? 23.312 -8.618 -0.525 1.00 86.25 114 VAL A N 1
ATOM 865 C CA . VAL A 1 114 ? 22.483 -9.584 -1.248 1.00 86.25 114 VAL A CA 1
ATOM 866 C C . VAL A 1 114 ? 22.056 -8.929 -2.551 1.00 86.25 114 VAL A C 1
ATOM 868 O O . VAL A 1 114 ? 21.500 -7.834 -2.552 1.00 86.25 114 VAL A O 1
ATOM 871 N N . SER A 1 115 ? 22.337 -9.594 -3.670 1.00 87.69 115 SER A N 1
ATOM 872 C CA . SER A 1 115 ? 21.767 -9.205 -4.956 1.00 87.69 115 SER A CA 1
ATOM 873 C C . SER A 1 115 ? 20.368 -9.797 -5.049 1.00 87.69 115 SER A C 1
ATOM 875 O O . SER A 1 115 ? 20.201 -11.012 -4.938 1.00 87.69 115 SER A O 1
ATOM 877 N N . VAL A 1 116 ? 19.371 -8.932 -5.214 1.00 87.19 116 VAL A N 1
ATOM 878 C CA . VAL A 1 116 ? 17.981 -9.333 -5.418 1.00 87.19 116 VAL A CA 1
ATOM 879 C C . VAL A 1 116 ? 17.537 -8.958 -6.819 1.00 87.19 116 VAL A C 1
ATOM 881 O O . VAL A 1 116 ? 17.787 -7.851 -7.293 1.00 87.19 116 VAL A O 1
ATOM 884 N N . GLU A 1 117 ? 16.878 -9.897 -7.481 1.00 90.50 117 GLU A N 1
ATOM 885 C CA . GLU A 1 117 ? 16.223 -9.654 -8.756 1.00 90.50 117 GLU A CA 1
ATOM 886 C C . GLU A 1 117 ? 14.769 -9.267 -8.481 1.00 90.50 117 GLU A C 1
ATOM 888 O O . GLU A 1 117 ? 14.036 -10.017 -7.834 1.00 90.50 117 GLU A O 1
ATOM 893 N N . VAL A 1 118 ? 14.350 -8.095 -8.957 1.00 92.50 118 VAL A N 1
ATOM 894 C CA . VAL A 1 118 ? 12.962 -7.641 -8.829 1.00 92.50 118 VAL A CA 1
ATOM 895 C C . VAL A 1 118 ? 12.175 -8.125 -10.046 1.00 92.50 118 VAL A C 1
ATOM 897 O O . VAL A 1 118 ? 12.564 -7.852 -11.182 1.00 92.50 118 VAL A O 1
ATOM 900 N N . LYS A 1 119 ? 11.073 -8.847 -9.817 1.00 94.88 119 LYS A N 1
ATOM 901 C CA . LYS A 1 119 ? 10.247 -9.455 -10.873 1.00 94.88 119 LYS A CA 1
ATOM 902 C C . LYS A 1 119 ? 8.797 -9.022 -10.753 1.00 94.88 119 LYS A C 1
ATOM 904 O O . LYS A 1 119 ? 8.283 -8.911 -9.648 1.00 94.88 119 LYS A O 1
ATOM 909 N N . GLU A 1 120 ? 8.130 -8.834 -11.888 1.00 96.94 120 GLU A N 1
ATOM 910 C CA . GLU A 1 120 ? 6.673 -8.698 -11.924 1.00 96.94 120 GLU A CA 1
ATOM 911 C C . GLU A 1 120 ? 6.018 -10.020 -11.487 1.00 96.94 120 GLU A C 1
ATOM 913 O O . GLU A 1 120 ? 6.351 -11.098 -11.984 1.00 96.94 120 GLU A O 1
ATOM 918 N N . GLY A 1 121 ? 5.092 -9.936 -10.539 1.00 95.94 121 GLY A N 1
ATOM 919 C CA . GLY A 1 121 ? 4.252 -11.041 -10.100 1.00 95.94 121 GLY A CA 1
ATOM 920 C C . GLY A 1 121 ? 2.980 -11.187 -10.948 1.00 95.94 121 GLY A C 1
ATOM 921 O O . GLY A 1 121 ? 2.732 -10.397 -11.861 1.00 95.94 121 GLY A O 1
ATOM 922 N N . PRO A 1 122 ? 2.107 -12.160 -10.622 1.00 95.50 122 PRO A N 1
ATOM 923 C CA . PRO A 1 122 ? 0.937 -12.497 -11.441 1.00 95.50 122 PRO A CA 1
ATOM 924 C C . PRO A 1 122 ? -0.048 -11.346 -11.696 1.00 95.50 122 PRO A C 1
ATOM 926 O O . PRO A 1 122 ? -0.718 -11.340 -12.726 1.00 95.50 122 PRO A O 1
ATOM 929 N N . VAL A 1 123 ? -0.130 -10.372 -10.784 1.00 95.50 123 VAL A N 1
ATOM 930 C CA . VAL A 1 123 ? -1.057 -9.228 -10.872 1.00 95.50 123 VAL A CA 1
ATOM 931 C C . VAL A 1 123 ? -0.799 -8.338 -12.096 1.00 95.50 123 VAL A C 1
ATOM 933 O O . VAL A 1 123 ? -1.727 -7.742 -12.623 1.00 95.50 123 VAL A O 1
ATOM 936 N N . TYR A 1 124 ? 0.429 -8.312 -12.625 1.00 95.31 124 TYR A N 1
ATOM 937 C CA . TYR A 1 124 ? 0.778 -7.542 -13.829 1.00 95.31 124 TYR A CA 1
ATOM 938 C C . TYR A 1 124 ? 0.236 -8.136 -15.133 1.00 95.31 124 TYR A C 1
ATOM 940 O O . TYR A 1 124 ? 0.277 -7.483 -16.178 1.00 95.31 124 TYR A O 1
ATOM 948 N N . HIS A 1 125 ? -0.248 -9.376 -15.087 1.00 95.00 125 HIS A N 1
ATOM 949 C CA . HIS A 1 125 ? -0.823 -10.080 -16.232 1.00 95.00 125 HIS A CA 1
ATOM 950 C C . HIS A 1 125 ? -2.354 -10.151 -16.165 1.00 95.00 125 HIS A C 1
ATOM 952 O O . HIS A 1 125 ? -2.975 -10.803 -17.004 1.00 95.00 125 HIS A O 1
ATOM 958 N N . GLN A 1 126 ? -2.958 -9.490 -15.176 1.00 94.06 126 GLN A N 1
ATOM 959 C CA . GLN A 1 126 ? -4.401 -9.420 -14.977 1.00 94.06 126 GLN A CA 1
ATOM 960 C C . GLN A 1 126 ? -4.911 -8.043 -15.405 1.00 94.06 126 GLN A C 1
ATOM 962 O O . GLN A 1 126 ? -4.228 -7.036 -15.238 1.00 94.06 126 GLN A O 1
ATOM 967 N N . ASN A 1 127 ? -6.120 -7.998 -15.961 1.00 92.50 127 ASN A N 1
ATOM 968 C CA . ASN A 1 127 ? -6.800 -6.745 -16.288 1.00 92.50 127 ASN A CA 1
ATOM 969 C C . ASN A 1 127 ? -7.798 -6.388 -15.177 1.00 92.50 127 ASN A C 1
ATOM 971 O O . ASN A 1 127 ? -9.003 -6.305 -15.412 1.00 92.50 127 ASN A O 1
ATOM 975 N N . GLU A 1 128 ? -7.285 -6.261 -13.956 1.00 92.81 128 GLU A N 1
ATOM 976 C CA . GLU A 1 128 ? -8.054 -5.974 -12.746 1.00 92.81 128 GLU A CA 1
ATOM 977 C C . GLU A 1 128 ? -7.389 -4.846 -11.956 1.00 92.81 128 GLU A C 1
ATOM 979 O O . GLU A 1 128 ? -6.180 -4.624 -12.059 1.00 92.81 128 GLU A O 1
ATOM 984 N N . PHE A 1 129 ? -8.178 -4.127 -11.157 1.00 91.38 129 PHE A N 1
ATOM 985 C CA . PHE A 1 129 ? -7.624 -3.143 -10.236 1.00 91.38 129 PHE A CA 1
ATOM 986 C C . PHE A 1 129 ? -6.892 -3.836 -9.088 1.00 91.38 129 PHE A C 1
ATOM 988 O O . PHE A 1 129 ? -7.322 -4.866 -8.568 1.00 91.38 129 PHE A O 1
ATOM 995 N N . TYR A 1 130 ? -5.784 -3.228 -8.684 1.00 91.62 130 TYR A N 1
ATOM 996 C CA . TYR A 1 130 ? -5.034 -3.608 -7.504 1.00 91.62 130 TYR A CA 1
ATOM 997 C C . TYR A 1 130 ? -4.777 -2.353 -6.659 1.00 91.62 130 TYR A C 1
ATOM 999 O O . TYR A 1 130 ? -4.322 -1.357 -7.225 1.00 91.62 130 TYR A O 1
ATOM 1007 N N . PRO A 1 131 ? -5.007 -2.397 -5.336 1.00 91.56 131 PRO A N 1
ATOM 1008 C CA . PRO A 1 131 ? -5.750 -3.440 -4.619 1.00 91.56 131 PRO A CA 1
ATOM 1009 C C . PRO A 1 131 ? -7.219 -3.527 -5.082 1.00 91.56 131 PRO A C 1
ATOM 1011 O O . PRO A 1 131 ? -7.719 -2.630 -5.756 1.00 91.56 131 PRO A O 1
ATOM 1014 N N . GLN A 1 132 ? -7.902 -4.629 -4.757 1.00 88.50 132 GLN A N 1
ATOM 1015 C CA . GLN A 1 132 ? -9.316 -4.817 -5.123 1.00 88.50 132 GLN A CA 1
ATOM 1016 C C . GLN A 1 132 ? -10.278 -4.030 -4.215 1.00 88.50 132 GLN A C 1
ATOM 1018 O O . GLN A 1 132 ? -11.404 -3.746 -4.617 1.00 88.50 132 GLN A O 1
ATOM 1023 N N . GLU A 1 133 ? -9.836 -3.672 -3.008 1.00 85.25 133 GLU A N 1
ATOM 1024 C CA . GLU A 1 133 ? -10.626 -2.985 -1.983 1.00 85.25 133 GLU A CA 1
ATOM 1025 C C . GLU A 1 133 ? -9.831 -1.808 -1.394 1.00 85.25 133 GLU A C 1
ATOM 1027 O O . GLU A 1 133 ? -8.600 -1.770 -1.513 1.00 85.25 133 GLU A O 1
ATOM 1032 N N . TRP A 1 134 ? -10.558 -0.854 -0.802 1.00 75.69 134 TRP A N 1
ATOM 1033 C CA . TRP A 1 134 ? -10.041 0.369 -0.174 1.00 75.69 134 TRP A CA 1
ATOM 1034 C C . TRP A 1 134 ? -9.786 0.179 1.320 1.00 75.69 134 TRP A C 1
ATOM 1036 O O . TRP A 1 134 ? -10.634 -0.466 1.975 1.00 75.69 134 TRP A O 1
#

Foldseek 3Di:
DDDDDDDDDDPDDDDDDDDPCPPPPPDDDDDDDDDFDDWDWDDDDQAIEIDGPQWDFDADAQDATDTDHDDDDDDDPPDDDPDDDDDDDPDDDDDDPHHGFGHWDDDDPPPDDDDTDRHHDPVVVDPADPPNGD

pLDDT: mean 80.53, std 20.3, range [28.14, 96.94]

Sequence (134 aa):
MKLQVVCVMLLLVSPVVGILNVPEESGRAAVENLSYDNFSVEEDGAYATIALEGCTYMHREGFPMLPYYTKTYTFPAGTKIQDVTVIPQGVTHLTLSRKIAPAPPAVPLNMQPVSVEVKEGPVYHQNEFYPQEW

Radius of gyration: 26.64 Å; chains: 1; bounding box: 87×29×58 Å